Protein AF-A0A8S2ZNP8-F1 (afdb_monomer_lite)

InterPro domains:
  IPR036397 Ribonuclease H superfamily [G3DSA:3.30.420.10] (1-57)

Secondary structure (DSSP, 8-state):
-----PPPPPP--S---HHHHHHHHHHHHHHHHHHHS-TTS---------GGGG---

Foldseek 3Di:
DPDDDDFDDDDDPDDDAQVNVCVGCVVGPVVVCVVPHDPVDDDDDDDDPDNSVVDPD

Structure (mmCIF, N/CA/C/O backbone):
data_AF-A0A8S2ZNP8-F1
#
_entry.id   AF-A0A8S2ZNP8-F1
#
loop_
_atom_site.group_PDB
_atom_site.id
_atom_site.type_symbol
_atom_site.label_atom_id
_atom_site.label_alt_id
_atom_site.label_comp_id
_atom_site.label_asym_id
_atom_site.label_entity_id
_atom_site.label_seq_id
_atom_site.pdbx_PDB_ins_code
_atom_site.Cartn_x
_atom_site.Cartn_y
_atom_site.Cartn_z
_atom_site.occupancy
_atom_site.B_iso_or_equiv
_atom_site.auth_seq_id
_atom_site.auth_comp_id
_atom_site.auth_asym_id
_atom_site.auth_atom_id
_atom_site.pdbx_PDB_model_num
ATOM 1 N N . MET A 1 1 ? -3.075 7.387 -20.127 1.00 46.12 1 MET A N 1
ATOM 2 C CA . MET A 1 1 ? -2.418 6.339 -19.319 1.00 46.12 1 MET A CA 1
ATOM 3 C C . MET A 1 1 ? -3.102 5.022 -19.620 1.00 46.12 1 MET A C 1
ATOM 5 O O . MET A 1 1 ? -4.289 4.906 -19.351 1.00 46.12 1 MET A O 1
ATOM 9 N N . THR A 1 2 ? -2.415 4.056 -20.224 1.00 48.88 2 THR A N 1
ATOM 10 C CA . THR A 1 2 ? -2.935 2.684 -20.279 1.00 48.88 2 THR A CA 1
ATOM 11 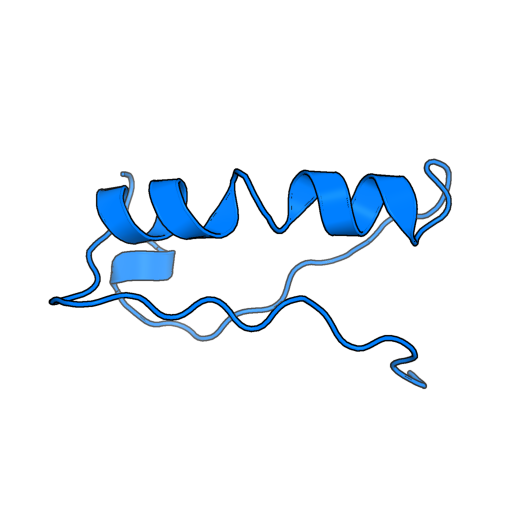C C . THR A 1 2 ? -2.497 1.990 -18.996 1.00 48.88 2 THR A C 1
ATOM 13 O O . THR A 1 2 ? -1.339 1.595 -18.891 1.00 48.88 2 THR A O 1
ATOM 16 N N . GLY A 1 3 ? -3.380 1.909 -17.999 1.00 59.06 3 GLY A N 1
ATOM 17 C CA . GLY A 1 3 ? -3.121 1.102 -16.807 1.00 59.06 3 GLY A CA 1
ATOM 18 C C . GLY A 1 3 ? -3.067 -0.366 -17.217 1.00 59.06 3 GLY A C 1
ATOM 19 O O . GLY A 1 3 ? -4.071 -0.912 -17.668 1.00 59.06 3 GLY A O 1
ATOM 20 N N . LYS A 1 4 ? -1.887 -0.984 -17.149 1.00 66.50 4 LYS A N 1
ATOM 21 C CA . LYS A 1 4 ? -1.707 -2.422 -17.365 1.00 66.50 4 LYS A CA 1
ATOM 22 C C . LYS A 1 4 ? -1.317 -3.050 -16.031 1.00 66.50 4 LYS A C 1
ATOM 24 O O . LYS A 1 4 ? -0.402 -2.557 -15.384 1.00 66.50 4 LYS A O 1
ATOM 29 N N . G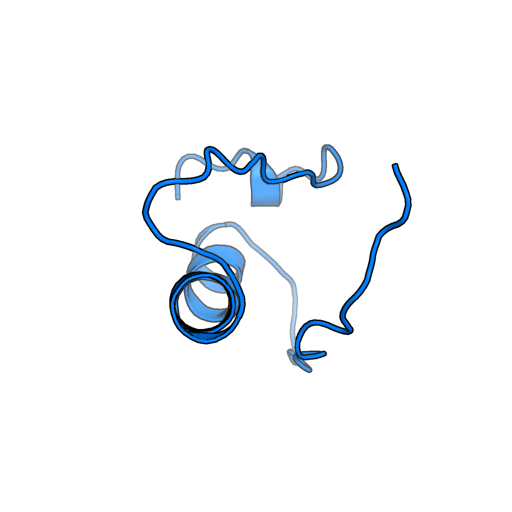LY A 1 5 ? -1.997 -4.131 -15.657 1.00 69.12 5 GLY A N 1
ATOM 30 C CA . GLY A 1 5 ? -1.745 -4.873 -14.421 1.00 69.12 5 GLY A CA 1
ATOM 31 C C . GLY A 1 5 ? -2.948 -4.858 -13.480 1.00 69.12 5 GLY A C 1
ATOM 32 O O . GLY A 1 5 ? -3.582 -3.826 -13.282 1.00 69.12 5 GLY A O 1
ATOM 33 N N . VAL A 1 6 ? -3.267 -6.025 -12.922 1.00 80.06 6 VAL A N 1
ATOM 34 C CA . VAL A 1 6 ? -4.259 -6.183 -11.854 1.00 80.06 6 VAL A CA 1
ATOM 35 C C . VAL A 1 6 ? -3.476 -6.336 -10.556 1.00 80.06 6 VAL A C 1
ATOM 37 O O . VAL A 1 6 ? -2.671 -7.260 -10.437 1.00 80.06 6 VAL A O 1
ATOM 40 N N . SER A 1 7 ? -3.668 -5.417 -9.611 1.00 81.19 7 SER A N 1
ATOM 41 C CA . SER A 1 7 ? -3.104 -5.549 -8.267 1.00 81.19 7 SER A CA 1
ATOM 42 C C . SER A 1 7 ? -3.898 -6.572 -7.446 1.00 81.19 7 SER A C 1
ATOM 44 O O . SER A 1 7 ? -5.051 -6.864 -7.778 1.00 81.19 7 SER A O 1
ATOM 46 N N . PRO A 1 8 ? -3.321 -7.127 -6.368 1.00 86.12 8 PRO A N 1
ATOM 47 C CA . PRO A 1 8 ? -4.039 -8.055 -5.504 1.00 86.12 8 PRO A CA 1
ATOM 48 C C . PRO A 1 8 ? -5.303 -7.419 -4.912 1.00 86.12 8 PRO A C 1
ATOM 50 O O . PRO A 1 8 ? -5.275 -6.282 -4.442 1.00 86.12 8 PRO A O 1
ATOM 53 N N . LEU A 1 9 ? -6.404 -8.174 -4.917 1.00 89.69 9 LEU A N 1
ATOM 54 C CA . LEU A 1 9 ? -7.614 -7.844 -4.168 1.00 89.69 9 LEU A CA 1
ATOM 55 C C . LEU A 1 9 ? -7.512 -8.491 -2.785 1.00 89.69 9 LEU A C 1
ATOM 57 O O . LEU A 1 9 ? -7.457 -9.717 -2.681 1.00 89.69 9 LEU A O 1
ATOM 61 N N . VAL A 1 10 ? -7.479 -7.670 -1.736 1.00 91.06 10 VAL A N 1
ATOM 62 C CA . VAL A 1 10 ? -7.345 -8.133 -0.350 1.00 91.06 10 VAL A CA 1
ATOM 63 C C . VAL A 1 10 ? -8.699 -8.055 0.341 1.00 91.06 10 VAL A C 1
ATOM 65 O O . VAL A 1 10 ? -9.295 -6.982 0.428 1.00 91.06 10 VAL A O 1
ATOM 68 N N . PHE A 1 11 ? -9.186 -9.192 0.834 1.00 92.50 11 PHE A N 1
ATOM 69 C CA . PHE A 1 11 ? -10.380 -9.232 1.673 1.00 92.50 11 PHE A CA 1
ATOM 70 C C . PHE A 1 11 ? -10.008 -8.870 3.109 1.00 92.50 11 PHE A C 1
ATOM 72 O O . PHE A 1 11 ? -9.024 -9.376 3.646 1.00 92.50 11 PHE A O 1
ATOM 79 N N . TYR A 1 12 ? -10.803 -7.999 3.721 1.00 92.31 12 TYR A N 1
ATOM 80 C CA . TYR A 1 12 ? -10.619 -7.572 5.100 1.00 92.31 12 TYR A CA 1
ATOM 81 C C . TYR A 1 12 ? -11.958 -7.610 5.835 1.00 92.31 12 TYR A C 1
ATOM 83 O O . TYR A 1 12 ? -12.915 -6.955 5.418 1.00 92.31 12 TYR A O 1
ATOM 91 N N . ASP A 1 13 ? -12.001 -8.359 6.935 1.00 95.06 13 ASP A N 1
ATOM 92 C CA . ASP A 1 13 ? -13.178 -8.476 7.789 1.00 95.06 13 ASP A CA 1
ATOM 93 C C . ASP A 1 13 ? -13.106 -7.468 8.940 1.00 95.06 13 ASP A C 1
ATOM 95 O O . ASP A 1 13 ? -12.213 -7.515 9.786 1.00 95.06 13 ASP A O 1
ATOM 99 N N . GLY A 1 14 ? -14.083 -6.560 8.995 1.00 93.25 14 GLY A N 1
ATOM 100 C CA . GLY A 1 14 ? -14.203 -5.554 10.049 1.00 93.25 14 GLY A CA 1
ATOM 101 C C . GLY A 1 14 ? -14.350 -4.134 9.511 1.00 93.25 14 GLY A C 1
ATOM 102 O O . GLY A 1 14 ? -14.598 -3.907 8.328 1.00 93.25 14 GLY A O 1
ATOM 103 N N . ARG A 1 15 ? -14.231 -3.145 10.405 1.00 92.88 15 ARG A N 1
ATOM 104 C CA . ARG A 1 15 ? -14.237 -1.728 10.019 1.00 92.88 15 ARG A CA 1
ATOM 105 C C . ARG A 1 15 ? -12.817 -1.248 9.764 1.00 92.88 15 ARG A C 1
ATOM 107 O O . ARG A 1 15 ? -11.940 -1.419 10.609 1.00 92.88 15 ARG A O 1
ATOM 114 N N . MET A 1 16 ? -12.627 -0.597 8.623 1.00 94.25 16 MET A N 1
ATOM 115 C CA . MET A 1 16 ? -11.359 0.033 8.290 1.00 94.25 16 MET A CA 1
ATOM 116 C C . MET A 1 16 ? -11.115 1.248 9.195 1.00 94.25 16 MET A C 1
ATOM 118 O O . MET A 1 16 ? -11.981 2.112 9.344 1.00 94.25 16 MET A O 1
ATOM 122 N N . ASN A 1 17 ? -9.929 1.309 9.790 1.00 94.69 17 ASN A N 1
ATOM 123 C CA . ASN A 1 17 ? -9.369 2.492 10.438 1.00 94.69 17 ASN A CA 1
ATOM 124 C C . ASN A 1 17 ? -7.950 2.709 9.889 1.00 94.69 17 ASN A C 1
ATOM 126 O O . ASN A 1 17 ? -7.517 1.970 9.008 1.00 94.69 17 ASN A O 1
ATOM 130 N N . GLY A 1 18 ? -7.252 3.725 10.382 1.00 95.31 18 GLY A N 1
ATOM 131 C CA . GLY A 1 18 ? -5.894 4.027 9.945 1.00 95.31 18 GLY A CA 1
ATOM 132 C C . GLY A 1 18 ? -4.914 2.856 10.106 1.00 95.31 18 GLY A C 1
ATOM 133 O O . GLY A 1 18 ? -4.362 2.364 9.125 1.00 95.31 18 GLY A O 1
ATOM 134 N N . GLN A 1 19 ? -4.830 2.295 11.314 1.00 94.56 19 GLN A N 1
ATOM 135 C CA . GLN A 1 19 ? -3.904 1.199 11.612 1.00 94.56 19 GLN A CA 1
ATOM 136 C C . GLN A 1 19 ? -4.196 -0.065 10.790 1.00 94.56 19 GLN A C 1
ATOM 138 O O . GLN A 1 19 ? -3.284 -0.727 10.297 1.00 94.56 19 GLN A O 1
ATOM 143 N N . ASN A 1 20 ? -5.475 -0.402 10.627 1.00 94.62 20 ASN A N 1
ATOM 144 C CA . ASN A 1 20 ? -5.911 -1.554 9.841 1.00 94.62 20 ASN A CA 1
ATOM 145 C C . ASN A 1 20 ? -5.678 -1.329 8.343 1.00 94.62 20 ASN A C 1
ATOM 147 O O . ASN A 1 20 ? -5.405 -2.273 7.611 1.00 94.62 20 ASN A O 1
ATOM 151 N N . TYR A 1 21 ? -5.766 -0.082 7.879 1.00 94.38 21 TYR A N 1
ATOM 152 C CA . TYR A 1 21 ? -5.442 0.261 6.502 1.00 94.38 21 TYR A CA 1
ATOM 153 C C . TYR A 1 21 ? -3.955 0.032 6.217 1.00 94.38 21 TYR A C 1
ATOM 155 O O . TYR A 1 21 ? -3.626 -0.626 5.229 1.00 94.38 21 TYR A O 1
ATOM 163 N N . ILE A 1 22 ? -3.069 0.480 7.117 1.00 92.56 22 ILE A N 1
ATOM 164 C CA . ILE A 1 22 ? -1.624 0.226 7.017 1.00 92.56 22 ILE A CA 1
ATOM 165 C C . ILE A 1 22 ? -1.334 -1.279 6.999 1.00 92.56 22 ILE A C 1
ATOM 167 O O . ILE A 1 22 ? -0.635 -1.753 6.103 1.00 92.56 22 ILE A O 1
ATOM 171 N N . SER A 1 23 ? -1.920 -2.046 7.925 1.00 92.12 23 SER A N 1
ATOM 172 C CA . SER A 1 23 ? -1.658 -3.489 8.026 1.00 92.12 23 SER A CA 1
ATOM 173 C C . SER A 1 23 ? -2.110 -4.290 6.800 1.00 92.12 23 SER A C 1
ATOM 175 O O . SER A 1 23 ? -1.564 -5.360 6.535 1.00 92.12 23 SER A O 1
ATOM 177 N N . VAL A 1 24 ? -3.077 -3.775 6.034 1.00 92.50 24 VAL A N 1
ATOM 178 C CA . VAL A 1 24 ? -3.531 -4.369 4.770 1.00 92.50 24 VAL A CA 1
ATOM 179 C C . VAL A 1 24 ? -2.649 -3.945 3.595 1.00 92.50 24 VAL A C 1
ATOM 181 O O . VAL A 1 24 ? -2.309 -4.778 2.753 1.00 92.50 24 VAL A O 1
ATOM 184 N N . ILE A 1 25 ? -2.290 -2.662 3.504 1.00 91.25 25 ILE A N 1
ATOM 185 C CA . ILE A 1 25 ? -1.626 -2.116 2.315 1.00 91.25 25 ILE A CA 1
ATOM 186 C C . ILE A 1 25 ? -0.120 -2.379 2.290 1.00 91.25 25 ILE A C 1
ATOM 188 O O . ILE A 1 25 ? 0.413 -2.720 1.237 1.00 91.25 25 ILE A O 1
ATOM 192 N N . GLU A 1 26 ? 0.566 -2.264 3.426 1.00 89.25 26 GLU A N 1
ATOM 193 C CA . GLU A 1 26 ? 2.020 -2.405 3.530 1.00 89.25 26 GLU A CA 1
ATOM 194 C C . GLU A 1 26 ? 2.543 -3.761 3.014 1.00 89.25 26 GLU A C 1
ATOM 196 O O . GLU A 1 26 ? 3.428 -3.756 2.153 1.00 89.25 26 GLU A O 1
ATOM 201 N N . PRO A 1 27 ? 1.977 -4.922 3.411 1.00 90.88 27 PRO A N 1
ATOM 202 C CA . PRO A 1 27 ? 2.481 -6.216 2.949 1.00 90.88 27 PRO A CA 1
ATOM 203 C C . PRO A 1 27 ? 2.130 -6.539 1.489 1.00 90.88 27 PRO A C 1
ATOM 205 O O . PRO A 1 27 ? 2.602 -7.547 0.964 1.00 90.88 27 PRO A O 1
ATOM 208 N N . VAL A 1 28 ? 1.287 -5.737 0.829 1.00 91.44 28 VAL A N 1
ATOM 209 C CA . VAL A 1 28 ? 0.759 -6.047 -0.510 1.00 91.44 28 VAL A CA 1
ATOM 210 C C . VAL A 1 28 ? 1.222 -5.045 -1.558 1.00 91.44 28 VAL A C 1
ATOM 212 O O . VAL A 1 28 ? 1.677 -5.452 -2.627 1.00 91.44 28 VAL A O 1
ATOM 215 N N . LEU A 1 29 ? 1.124 -3.746 -1.273 1.00 89.06 29 LEU A N 1
ATOM 216 C CA . LEU A 1 29 ? 1.400 -2.691 -2.242 1.00 89.06 29 LEU A CA 1
ATOM 217 C C . LEU A 1 29 ? 2.886 -2.619 -2.595 1.00 89.06 29 LEU A C 1
ATOM 219 O O . LEU A 1 29 ? 3.214 -2.636 -3.779 1.00 89.06 29 LEU A O 1
ATOM 223 N N . LEU A 1 30 ? 3.775 -2.566 -1.597 1.00 85.19 30 LEU A N 1
ATOM 224 C CA . LEU A 1 30 ? 5.213 -2.437 -1.854 1.00 85.19 30 LEU A CA 1
ATOM 225 C C . LEU A 1 30 ? 5.758 -3.655 -2.616 1.00 85.19 30 LEU A C 1
ATOM 227 O O . LEU A 1 30 ? 6.328 -3.451 -3.690 1.00 85.19 30 LEU A O 1
ATOM 231 N N . PRO A 1 31 ? 5.480 -4.911 -2.201 1.00 88.75 31 PRO A N 1
ATOM 232 C CA . PRO A 1 31 ? 5.947 -6.071 -2.959 1.00 88.75 31 PRO A CA 1
ATOM 233 C C . PRO A 1 31 ? 5.330 -6.164 -4.358 1.00 88.75 31 PRO A C 1
ATOM 235 O O . PRO A 1 31 ? 5.972 -6.647 -5.291 1.00 88.75 31 PRO A O 1
ATOM 238 N N . PHE A 1 32 ? 4.081 -5.712 -4.538 1.00 88.25 32 PHE A N 1
ATOM 239 C CA . PHE A 1 32 ? 3.470 -5.642 -5.865 1.00 88.25 32 PHE A CA 1
ATOM 240 C C . PHE A 1 32 ? 4.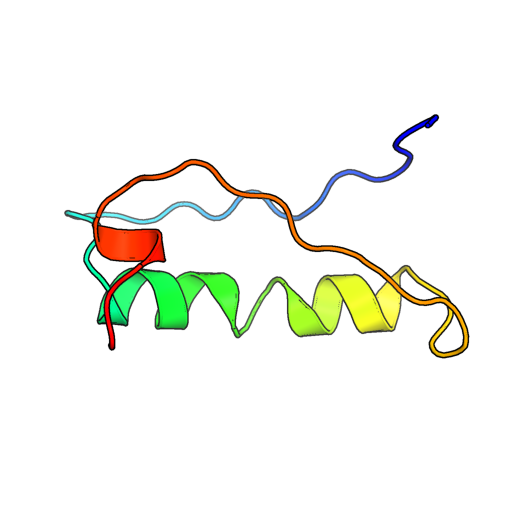208 -4.651 -6.767 1.00 88.25 32 PHE A C 1
ATOM 242 O O . PHE A 1 32 ? 4.462 -4.978 -7.927 1.00 88.25 32 PHE A O 1
ATOM 249 N N . ILE A 1 33 ? 4.572 -3.477 -6.250 1.00 87.62 33 ILE A N 1
ATOM 250 C CA . ILE A 1 33 ? 5.298 -2.467 -7.019 1.00 87.62 33 ILE A CA 1
ATOM 251 C C . ILE A 1 33 ? 6.686 -2.991 -7.401 1.00 87.62 33 ILE A C 1
ATOM 253 O O . ILE A 1 33 ? 7.002 -3.056 -8.586 1.00 87.62 33 ILE A O 1
ATOM 257 N N . GLU A 1 34 ? 7.467 -3.451 -6.422 1.00 87.62 34 GLU A N 1
ATOM 258 C CA . GLU A 1 34 ? 8.837 -3.948 -6.623 1.00 87.62 34 GLU A CA 1
ATOM 259 C C . GLU A 1 34 ? 8.909 -5.136 -7.592 1.00 87.62 34 GLU A C 1
ATOM 261 O O . GLU A 1 34 ? 9.873 -5.285 -8.338 1.00 87.62 34 GLU A O 1
ATOM 266 N N . LYS A 1 35 ? 7.881 -5.992 -7.604 1.00 87.12 35 LYS A N 1
ATOM 267 C CA . LYS A 1 35 ? 7.828 -7.160 -8.490 1.00 87.12 35 LYS A CA 1
ATOM 268 C C . LYS A 1 35 ? 7.431 -6.820 -9.928 1.00 87.12 35 LYS A C 1
ATOM 270 O O . LYS A 1 35 ? 7.821 -7.545 -10.842 1.00 87.12 35 LYS A O 1
ATOM 275 N N . ASN A 1 36 ? 6.581 -5.813 -10.130 1.00 85.88 36 ASN A N 1
ATOM 276 C CA . ASN A 1 36 ? 5.910 -5.595 -11.419 1.00 85.88 36 ASN A CA 1
ATOM 277 C C . ASN A 1 36 ? 6.364 -4.331 -12.153 1.00 85.88 36 ASN A C 1
ATOM 279 O O . ASN A 1 36 ? 6.038 -4.182 -13.332 1.00 85.88 36 ASN A O 1
ATOM 283 N N . PHE A 1 37 ? 7.088 -3.433 -11.489 1.00 85.38 37 PHE A N 1
ATOM 284 C CA . PHE A 1 37 ? 7.514 -2.162 -12.060 1.00 85.38 37 PHE A CA 1
ATOM 285 C C . PHE A 1 37 ? 9.022 -1.985 -11.924 1.00 85.38 37 PHE A C 1
ATOM 287 O O . PHE A 1 37 ? 9.655 -2.510 -11.014 1.00 85.38 37 PHE A O 1
ATOM 294 N N . ASP A 1 38 ? 9.582 -1.252 -12.879 1.00 84.75 38 ASP A N 1
ATOM 295 C CA . ASP A 1 38 ? 10.998 -0.917 -12.910 1.00 84.75 38 ASP A CA 1
ATOM 296 C C . ASP A 1 38 ? 11.343 0.008 -11.723 1.00 84.75 38 ASP A C 1
ATOM 298 O O . ASP A 1 38 ? 10.665 1.030 -11.555 1.00 84.75 38 ASP A O 1
ATOM 302 N N . PRO A 1 39 ? 12.358 -0.321 -10.899 1.00 83.12 39 PRO A N 1
ATOM 303 C CA . PRO A 1 39 ? 12.783 0.525 -9.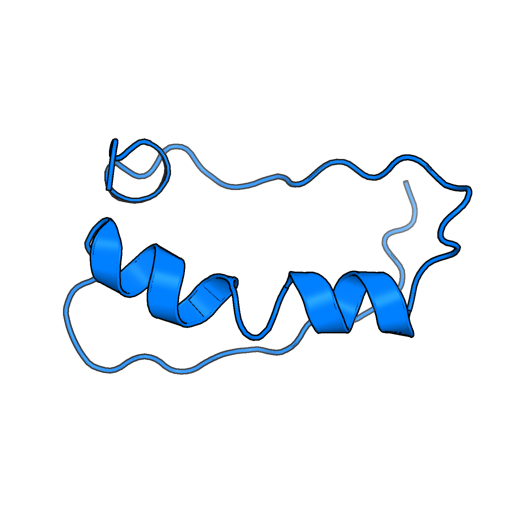784 1.00 83.12 39 PRO A CA 1
ATOM 304 C C . PRO A 1 39 ? 13.249 1.924 -10.216 1.00 83.12 39 PRO A C 1
ATOM 306 O O . PRO A 1 39 ? 13.190 2.849 -9.406 1.00 83.12 39 PRO A O 1
ATOM 309 N N . ASP A 1 40 ? 13.657 2.107 -11.475 1.00 86.94 40 ASP A N 1
ATOM 310 C CA . ASP A 1 40 ? 14.097 3.399 -12.009 1.00 86.94 40 ASP A CA 1
ATOM 311 C C . ASP A 1 40 ? 12.921 4.292 -12.456 1.00 86.94 40 ASP A C 1
ATOM 313 O O . ASP A 1 40 ? 13.105 5.457 -12.826 1.00 86.94 40 ASP A O 1
ATOM 317 N N . VAL A 1 41 ? 11.684 3.780 -12.405 1.00 85.31 41 VAL A N 1
ATOM 318 C CA . VAL A 1 41 ? 10.474 4.522 -12.771 1.00 85.31 41 VAL A CA 1
ATOM 319 C C . VAL A 1 41 ? 9.800 5.110 -11.535 1.00 85.31 41 VAL A C 1
ATOM 321 O O . VAL A 1 41 ? 9.408 4.416 -10.599 1.00 85.31 41 VAL A O 1
ATOM 324 N N . THR A 1 42 ? 9.564 6.423 -11.569 1.00 87.38 42 THR A N 1
ATOM 325 C CA . THR A 1 42 ? 8.734 7.095 -10.562 1.00 87.38 42 THR A CA 1
ATOM 326 C C . THR A 1 42 ? 7.267 6.706 -10.732 1.00 87.38 42 THR A C 1
ATOM 328 O O . THR A 1 42 ? 6.677 6.910 -11.796 1.00 87.38 42 THR A O 1
ATOM 331 N N . TRP A 1 43 ? 6.659 6.193 -9.665 1.00 84.25 43 TRP A N 1
ATOM 332 C CA . TRP A 1 43 ? 5.241 5.851 -9.605 1.00 84.25 43 TRP A CA 1
ATOM 333 C C . TRP A 1 43 ? 4.481 6.781 -8.656 1.00 84.25 43 TRP A C 1
ATOM 335 O O . TRP A 1 43 ? 5.043 7.375 -7.738 1.00 84.25 43 TRP A O 1
ATOM 345 N N . TYR A 1 44 ? 3.174 6.894 -8.886 1.00 88.50 44 TYR A N 1
ATOM 346 C CA . TYR A 1 44 ? 2.259 7.653 -8.040 1.00 88.50 44 TYR A CA 1
ATOM 347 C C . TYR A 1 44 ? 1.171 6.721 -7.519 1.00 88.50 44 TYR A C 1
ATOM 349 O O . TYR A 1 44 ? 0.533 6.015 -8.302 1.00 88.50 44 TYR A O 1
ATOM 357 N N . TYR A 1 45 ? 0.945 6.737 -6.206 1.00 89.38 45 TYR A N 1
ATOM 358 C CA . TYR A 1 45 ? -0.189 6.055 -5.592 1.00 89.38 45 TYR A CA 1
ATOM 359 C C . TYR A 1 45 ? -1.400 6.987 -5.550 1.00 89.38 45 TYR A C 1
ATOM 361 O O . TYR A 1 45 ? -1.291 8.145 -5.143 1.00 89.38 45 TYR A O 1
ATOM 369 N N . VAL A 1 46 ? -2.554 6.480 -5.982 1.00 91.94 46 VAL A N 1
ATOM 370 C CA . VAL A 1 46 ? -3.815 7.225 -6.010 1.00 91.94 46 VAL A CA 1
ATOM 371 C C . VAL A 1 46 ? -4.852 6.453 -5.207 1.00 91.94 46 VAL A C 1
ATOM 373 O O . VAL A 1 46 ? -5.077 5.270 -5.446 1.00 91.94 46 VAL A O 1
ATOM 376 N N . GLN A 1 47 ? -5.497 7.151 -4.279 1.00 93.06 47 GLN A N 1
ATOM 377 C CA . GLN A 1 47 ? -6.577 6.654 -3.432 1.00 93.06 47 GLN A CA 1
ATOM 378 C C . GLN A 1 47 ? -7.649 7.738 -3.283 1.00 93.06 47 GLN A C 1
ATOM 380 O O . GLN A 1 47 ? -7.414 8.904 -3.616 1.00 93.06 47 GLN A O 1
ATOM 385 N N . ASP A 1 48 ? -8.828 7.365 -2.789 1.00 96.31 48 ASP A N 1
ATOM 386 C CA . ASP A 1 48 ? -9.863 8.341 -2.453 1.00 96.31 48 ASP A CA 1
ATOM 387 C C . ASP A 1 48 ? -9.536 9.105 -1.150 1.00 96.31 48 ASP A C 1
ATOM 389 O O . ASP A 1 48 ? -8.503 8.906 -0.508 1.00 96.31 48 ASP A O 1
ATOM 393 N N . ASN A 1 49 ? -10.440 9.997 -0.746 1.00 95.62 49 ASN A N 1
ATOM 394 C CA . ASN A 1 49 ? -10.255 10.880 0.404 1.00 95.62 49 ASN A CA 1
ATOM 395 C C . ASN A 1 49 ? -10.854 10.335 1.720 1.00 95.62 49 ASN A C 1
ATOM 397 O O . ASN A 1 49 ? -11.179 11.136 2.609 1.00 95.62 49 ASN A O 1
ATOM 401 N N . ALA A 1 50 ? -11.062 9.016 1.844 1.00 94.88 50 ALA A N 1
ATOM 402 C CA . ALA A 1 50 ? -11.638 8.422 3.049 1.00 94.88 50 ALA A CA 1
ATOM 403 C C . ALA A 1 50 ? -10.824 8.797 4.310 1.00 94.88 50 ALA A C 1
ATOM 405 O O . ALA A 1 50 ? -9.598 8.911 4.246 1.00 94.88 50 ALA A O 1
ATOM 406 N N . PRO A 1 51 ? -11.460 8.999 5.482 1.00 94.75 51 PRO A N 1
ATOM 407 C CA . PRO A 1 51 ? -1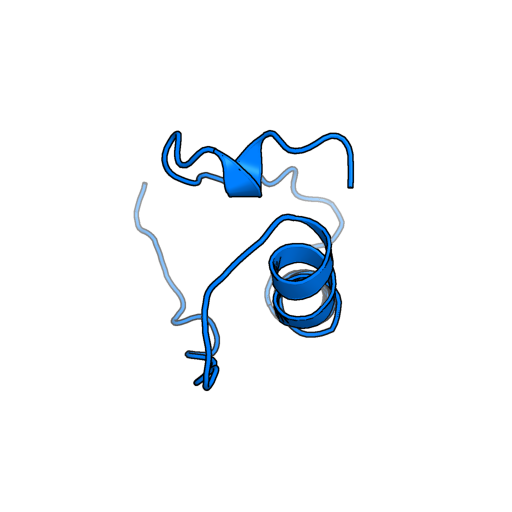0.750 9.444 6.685 1.00 94.75 51 PRO A CA 1
ATOM 408 C C . PRO A 1 51 ? -9.577 8.546 7.105 1.00 94.75 51 PRO A C 1
ATOM 410 O O . PRO A 1 51 ? -8.547 9.064 7.527 1.00 94.75 51 PRO A O 1
ATOM 413 N N . CYS A 1 52 ? -9.694 7.223 6.943 1.00 95.38 52 CYS A N 1
ATOM 414 C CA . CYS A 1 52 ? -8.622 6.272 7.255 1.00 95.38 52 CYS A CA 1
ATOM 415 C C . CYS A 1 52 ? -7.388 6.429 6.354 1.00 95.38 52 CYS A C 1
ATOM 417 O O . CYS A 1 52 ? -6.284 6.185 6.815 1.00 95.38 52 CYS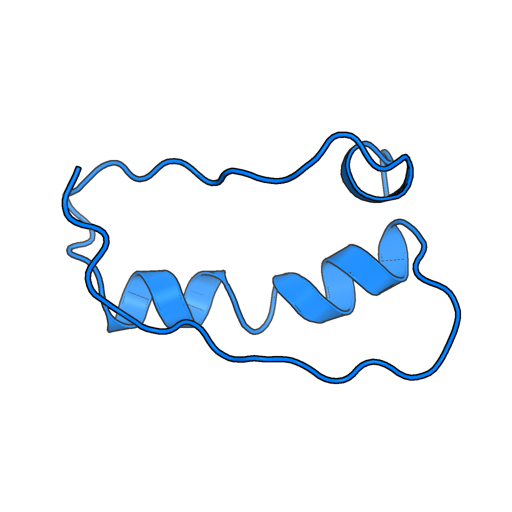 A O 1
ATOM 419 N N . HIS A 1 53 ? -7.544 6.913 5.118 1.00 94.75 53 HIS A N 1
ATOM 420 C CA . HIS A 1 53 ? -6.440 7.122 4.171 1.00 94.75 53 HIS A CA 1
ATOM 421 C C . HIS A 1 53 ? -5.580 8.352 4.487 1.00 94.75 53 HIS A C 1
ATOM 423 O O . HIS A 1 53 ? -4.487 8.508 3.945 1.00 94.75 53 HIS A O 1
ATOM 429 N N . LYS A 1 54 ? -6.094 9.246 5.338 1.00 93.94 54 LYS A N 1
ATOM 430 C CA . LYS A 1 54 ? -5.427 10.473 5.803 1.00 93.94 54 LYS A CA 1
ATOM 431 C C . LYS A 1 54 ? -5.121 10.452 7.295 1.00 93.94 54 LYS A C 1
ATOM 433 O O . LYS A 1 54 ? -4.751 11.478 7.866 1.00 93.94 54 LYS A O 1
ATOM 438 N N . SER A 1 55 ? -5.382 9.323 7.938 1.00 92.00 55 SER A N 1
ATOM 439 C CA . SER A 1 55 ? -5.090 9.141 9.347 1.00 92.00 55 SER A CA 1
ATOM 440 C C . SER A 1 55 ? -3.579 9.272 9.566 1.00 92.00 55 SER A C 1
ATOM 442 O O . SER A 1 55 ? -2.787 8.868 8.720 1.00 92.00 55 SER A O 1
ATOM 444 N N . ALA A 1 56 ? -3.171 9.846 10.700 1.00 88.00 56 ALA A N 1
ATOM 445 C CA . ALA A 1 56 ? -1.760 9.898 11.108 1.00 88.00 56 ALA A CA 1
ATOM 446 C C . ALA A 1 56 ? -1.218 8.529 11.570 1.00 88.00 56 ALA A C 1
ATOM 448 O O . ALA A 1 56 ? -0.065 8.415 11.980 1.00 88.00 56 ALA A O 1
ATOM 449 N N . PHE A 1 57 ? -2.087 7.524 11.540 1.00 55.12 57 PHE A N 1
ATOM 450 C CA . PHE A 1 57 ? -1.882 6.155 11.975 1.00 55.12 57 PHE A CA 1
ATOM 451 C C . PHE A 1 57 ? -2.527 5.211 10.988 1.00 55.12 57 PHE A C 1
ATOM 453 O O . PHE A 1 57 ? -3.516 5.661 10.366 1.00 55.12 57 PHE A O 1
#

Organism: NCBI:txid392030

pLDDT: mean 86.87, std 11.13, range [46.12, 96.31]

Radius of gyration: 12.89 Å; chains: 1; bounding box: 28×20×32 Å

Sequence (57 aa):
MTGKGVSPLVFYDGRMNGQNYISVIEPVLLPFIEKNFDPDVTWYYVQDNAPCHKSAF